Protein AF-A0A3B9IV50-F1 (afdb_monomer_lite)

Structure (mmCIF, N/CA/C/O backbone):
data_AF-A0A3B9IV50-F1
#
_entry.id   AF-A0A3B9IV50-F1
#
loop_
_atom_site.group_PDB
_atom_site.id
_atom_site.type_symbol
_atom_site.label_atom_id
_atom_site.label_alt_id
_atom_site.label_comp_id
_atom_site.label_asym_id
_atom_site.label_entity_id
_atom_site.label_seq_id
_atom_site.pdbx_PDB_ins_code
_atom_site.Cartn_x
_atom_site.Cartn_y
_atom_site.Cartn_z
_atom_site.occupancy
_atom_site.B_iso_or_equiv
_atom_site.auth_seq_id
_atom_site.auth_comp_id
_atom_site.auth_asym_id
_atom_site.auth_atom_id
_atom_site.pdbx_PDB_model_num
ATOM 1 N N . GLY A 1 1 ? 11.860 -11.807 -26.710 1.00 41.50 1 GLY A N 1
ATOM 2 C CA . GLY A 1 1 ? 11.569 -11.396 -25.329 1.00 41.50 1 GLY A CA 1
ATOM 3 C C . GLY A 1 1 ? 10.093 -11.139 -25.247 1.00 41.50 1 GLY A C 1
ATOM 4 O O . GLY A 1 1 ? 9.613 -10.292 -25.990 1.00 41.50 1 GLY A O 1
ATOM 5 N N . LEU A 1 2 ? 9.369 -11.946 -24.477 1.00 54.12 2 LEU A N 1
ATOM 6 C CA . LEU A 1 2 ? 7.942 -11.738 -24.267 1.00 54.12 2 LEU A CA 1
ATOM 7 C C . LEU A 1 2 ? 7.801 -10.367 -23.597 1.00 54.12 2 LEU A C 1
ATOM 9 O O . LEU A 1 2 ? 8.344 -10.170 -22.514 1.00 54.12 2 LEU A O 1
ATOM 13 N N . ARG A 1 3 ? 7.175 -9.398 -24.271 1.00 55.88 3 ARG A N 1
ATOM 14 C CA . ARG A 1 3 ? 6.749 -8.191 -23.564 1.00 55.88 3 ARG A CA 1
ATOM 15 C C . ARG A 1 3 ? 5.708 -8.635 -22.529 1.00 55.88 3 ARG A C 1
ATOM 17 O O . ARG A 1 3 ? 4.867 -9.458 -22.907 1.00 55.88 3 ARG A O 1
ATOM 24 N N . PRO A 1 4 ? 5.776 -8.144 -21.279 1.00 54.38 4 PRO A N 1
ATOM 25 C CA . PRO A 1 4 ? 4.699 -8.308 -20.310 1.00 54.38 4 PRO A CA 1
ATOM 26 C C . PRO A 1 4 ? 3.364 -8.046 -21.002 1.00 54.38 4 PRO A C 1
ATOM 28 O O . PRO A 1 4 ? 3.247 -7.058 -21.732 1.00 54.38 4 PRO A O 1
ATOM 31 N N . ARG A 1 5 ? 2.389 -8.951 -20.856 1.00 59.84 5 ARG A N 1
ATOM 32 C CA . ARG A 1 5 ? 1.014 -8.629 -21.267 1.00 59.84 5 ARG A CA 1
ATOM 33 C C . ARG A 1 5 ? 0.573 -7.438 -20.422 1.00 59.84 5 ARG A C 1
ATOM 35 O O . ARG A 1 5 ? 0.995 -7.342 -19.275 1.00 59.84 5 ARG A O 1
ATOM 42 N N . ASP A 1 6 ? -0.226 -6.532 -20.974 1.00 50.81 6 ASP A N 1
ATOM 43 C CA . ASP A 1 6 ? -0.625 -5.294 -20.285 1.00 50.81 6 ASP A CA 1
ATOM 44 C C . ASP A 1 6 ? -1.278 -5.570 -18.904 1.00 50.81 6 ASP A C 1
ATOM 46 O O . ASP A 1 6 ? -1.209 -4.747 -17.997 1.00 50.81 6 ASP A O 1
ATOM 50 N N . ASP A 1 7 ? -1.791 -6.784 -18.701 1.00 48.53 7 ASP A N 1
ATOM 51 C CA . ASP A 1 7 ? -2.321 -7.357 -17.461 1.00 48.53 7 ASP A CA 1
ATOM 52 C C . ASP A 1 7 ? -1.259 -7.584 -16.346 1.00 48.53 7 ASP A C 1
ATOM 54 O O . ASP A 1 7 ? -1.598 -7.638 -15.165 1.00 48.53 7 ASP A O 1
ATOM 58 N N . GLU A 1 8 ? 0.039 -7.678 -16.667 1.00 47.31 8 GLU A N 1
ATOM 59 C CA . GLU A 1 8 ? 1.141 -7.743 -15.682 1.00 47.31 8 GLU A CA 1
ATOM 60 C C . GLU A 1 8 ? 1.465 -6.373 -15.062 1.00 47.31 8 GLU A C 1
ATOM 62 O O . GLU A 1 8 ? 2.100 -6.313 -14.005 1.00 47.31 8 GLU A O 1
ATOM 67 N N . ALA A 1 9 ? 0.985 -5.271 -15.653 1.00 47.97 9 ALA A N 1
ATOM 68 C CA . ALA A 1 9 ? 1.063 -3.944 -15.040 1.00 47.97 9 ALA A CA 1
ATOM 69 C C . ALA A 1 9 ? 0.190 -3.83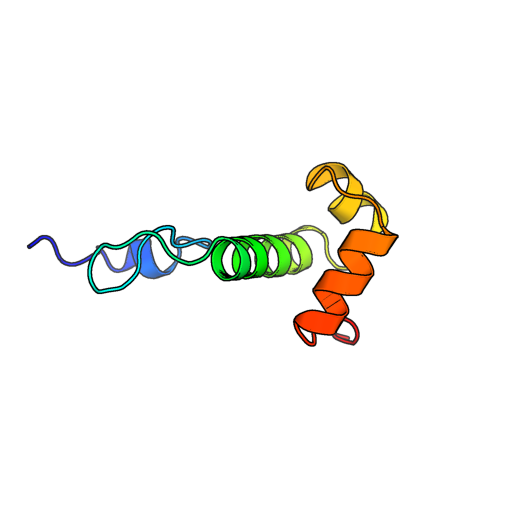3 -13.771 1.00 47.97 9 ALA A C 1
ATOM 71 O O . ALA A 1 9 ? 0.399 -2.934 -12.955 1.00 47.97 9 ALA A O 1
ATOM 72 N N . GLU A 1 10 ? -0.743 -4.772 -13.574 1.00 51.66 10 GLU A N 1
ATOM 73 C CA . GLU A 1 10 ? -1.575 -4.899 -12.375 1.00 51.66 10 GLU A CA 1
ATOM 74 C C . GLU A 1 10 ? -1.035 -5.895 -11.336 1.00 51.66 10 GLU A C 1
ATOM 76 O O . GLU A 1 10 ? -1.645 -6.041 -10.274 1.00 51.66 10 GLU A O 1
ATOM 81 N N . ALA A 1 11 ? 0.111 -6.554 -11.561 1.00 55.94 11 ALA A N 1
ATOM 82 C CA . ALA A 1 11 ? 0.719 -7.382 -10.521 1.00 55.94 11 ALA A CA 1
ATOM 83 C C . ALA A 1 11 ? 1.170 -6.471 -9.358 1.00 55.94 11 ALA A C 1
ATOM 85 O O . ALA A 1 11 ? 2.124 -5.704 -9.512 1.00 55.94 11 ALA A O 1
ATOM 86 N N . PRO A 1 12 ? 0.523 -6.520 -8.175 1.00 67.88 12 PRO A N 1
ATOM 87 C CA . PRO A 1 12 ? 0.681 -5.474 -7.165 1.00 67.88 12 PRO A CA 1
ATOM 88 C C . PRO A 1 12 ? 2.067 -5.471 -6.507 1.00 67.88 12 PRO A C 1
ATOM 90 O O . PRO A 1 12 ? 2.382 -4.537 -5.771 1.00 67.88 12 PRO A O 1
ATOM 93 N N . ILE A 1 13 ? 2.872 -6.513 -6.741 1.00 87.56 13 ILE A N 1
ATOM 94 C CA . ILE A 1 13 ? 4.220 -6.687 -6.205 1.00 87.56 13 ILE A CA 1
ATOM 95 C C . ILE A 1 13 ? 5.102 -7.276 -7.313 1.00 87.56 13 ILE A C 1
ATOM 97 O O . ILE A 1 13 ? 4.923 -8.428 -7.709 1.00 87.56 13 ILE A O 1
ATOM 101 N N . ARG A 1 14 ? 6.078 -6.502 -7.801 1.00 90.25 14 ARG A N 1
ATOM 102 C CA . ARG A 1 14 ? 7.070 -6.969 -8.786 1.00 90.25 14 ARG A CA 1
ATOM 103 C C . ARG A 1 14 ? 8.311 -7.486 -8.064 1.00 90.25 14 ARG A C 1
ATOM 105 O O . ARG A 1 14 ? 8.904 -6.746 -7.286 1.00 90.25 14 ARG A O 1
ATOM 112 N N . ALA A 1 15 ? 8.713 -8.732 -8.315 1.00 91.31 15 ALA A N 1
ATOM 113 C CA . ALA A 1 15 ? 9.898 -9.325 -7.680 1.00 91.31 15 ALA A CA 1
ATOM 114 C C . ALA A 1 15 ? 11.214 -8.969 -8.393 1.00 91.31 15 ALA A C 1
ATOM 116 O O . ALA A 1 15 ? 12.262 -8.909 -7.753 1.00 91.31 15 ALA A O 1
ATOM 117 N N . PHE A 1 16 ? 11.150 -8.722 -9.703 1.00 93.69 16 PHE A N 1
ATOM 118 C CA . PHE A 1 16 ? 12.307 -8.429 -10.544 1.00 93.69 16 PHE A CA 1
ATOM 119 C C . PHE A 1 16 ? 12.276 -6.983 -11.049 1.00 93.69 16 PHE A C 1
ATOM 121 O O . PHE A 1 16 ? 11.197 -6.408 -11.219 1.00 93.69 16 PHE A O 1
ATOM 128 N N . ASP A 1 17 ? 13.454 -6.401 -11.263 1.00 90.19 17 ASP A N 1
ATOM 129 C CA . ASP A 1 17 ? 13.630 -5.115 -11.935 1.00 90.19 17 ASP A CA 1
ATOM 130 C C . ASP A 1 17 ? 13.598 -5.267 -13.470 1.00 90.19 17 ASP A C 1
ATOM 132 O O . ASP A 1 17 ? 13.441 -6.365 -14.009 1.00 90.19 17 ASP A O 1
ATOM 136 N N . GLU A 1 18 ? 13.739 -4.154 -14.193 1.00 89.25 18 GLU A N 1
ATOM 137 C CA . GLU A 1 18 ? 13.710 -4.141 -15.665 1.00 89.25 18 GLU A CA 1
ATOM 138 C C . GLU A 1 18 ? 14.907 -4.867 -16.305 1.00 89.25 18 GLU A C 1
ATOM 140 O O . GLU A 1 18 ? 14.832 -5.277 -17.463 1.00 89.25 18 GLU A O 1
ATOM 145 N N . ALA A 1 19 ? 15.994 -5.059 -15.553 1.00 93.44 19 ALA A N 1
ATOM 146 C CA . ALA A 1 19 ? 17.170 -5.812 -15.975 1.00 93.44 19 ALA A CA 1
ATOM 147 C C . ALA A 1 19 ? 17.058 -7.317 -15.658 1.00 93.44 19 ALA A C 1
ATOM 149 O O . ALA A 1 19 ? 17.909 -8.097 -16.087 1.00 93.44 19 ALA A O 1
ATOM 150 N N . GLY A 1 20 ? 16.010 -7.739 -14.943 1.00 92.69 20 GLY A N 1
ATOM 151 C CA . GLY A 1 20 ? 15.780 -9.124 -14.540 1.00 92.69 20 GLY A CA 1
ATOM 152 C C . GLY A 1 20 ? 16.475 -9.529 -13.236 1.00 92.69 20 GLY A C 1
ATOM 153 O O . GLY A 1 20 ? 16.533 -10.723 -12.936 1.00 92.69 20 GLY A O 1
ATOM 154 N N . HIS A 1 21 ? 16.988 -8.584 -12.445 1.00 94.62 21 HIS A N 1
ATOM 155 C CA . HIS A 1 21 ? 17.532 -8.867 -11.115 1.00 94.62 21 HIS A CA 1
ATOM 156 C C . HIS A 1 21 ? 16.447 -8.813 -10.043 1.00 94.62 21 HIS A C 1
ATOM 158 O O . HIS A 1 21 ? 15.441 -8.123 -10.188 1.00 94.62 21 HIS A O 1
ATOM 164 N N . ILE A 1 22 ? 16.659 -9.531 -8.937 1.00 95.25 22 ILE A N 1
ATOM 165 C CA . ILE A 1 22 ? 15.775 -9.454 -7.770 1.00 95.25 22 ILE A CA 1
ATOM 166 C C . ILE A 1 22 ? 15.844 -8.043 -7.187 1.00 95.25 22 ILE A C 1
ATOM 168 O O . ILE A 1 22 ? 16.928 -7.553 -6.864 1.00 95.25 22 ILE A O 1
ATOM 172 N N . ARG A 1 23 ? 14.678 -7.413 -7.024 1.00 96.31 23 ARG A N 1
ATOM 173 C CA . ARG A 1 23 ? 14.578 -6.105 -6.377 1.00 96.31 23 ARG A CA 1
ATOM 174 C C . ARG A 1 23 ? 15.003 -6.193 -4.911 1.00 96.31 23 ARG A C 1
ATOM 176 O O . ARG A 1 23 ? 14.788 -7.230 -4.274 1.00 96.31 23 ARG A O 1
ATOM 183 N N . PRO A 1 24 ? 15.550 -5.108 -4.342 1.00 96.62 24 PRO A N 1
ATOM 184 C CA . PRO A 1 24 ? 15.817 -5.041 -2.915 1.00 96.62 24 PRO A CA 1
ATOM 185 C C . PRO A 1 24 ? 14.583 -5.436 -2.099 1.00 96.62 24 PRO A C 1
ATOM 187 O O . PRO A 1 24 ? 13.459 -5.024 -2.398 1.00 96.62 24 PRO A O 1
ATOM 190 N N . LEU A 1 25 ? 14.791 -6.228 -1.044 1.00 94.62 25 LEU A N 1
ATOM 191 C CA . LEU A 1 25 ? 13.695 -6.722 -0.206 1.00 94.62 25 LEU A CA 1
ATOM 192 C C . LEU A 1 25 ? 12.862 -5.571 0.376 1.00 94.62 25 LEU A C 1
ATOM 194 O O . LEU A 1 25 ? 11.649 -5.699 0.493 1.00 94.62 25 LEU A O 1
ATOM 198 N N . GLU A 1 26 ? 13.500 -4.445 0.690 1.00 94.38 26 GLU A N 1
ATOM 199 C CA . GLU A 1 26 ? 12.839 -3.226 1.167 1.00 94.38 26 GLU A CA 1
ATOM 200 C C . GLU A 1 26 ? 11.829 -2.650 0.164 1.00 94.38 26 GLU A C 1
ATOM 202 O O . GLU A 1 26 ? 10.757 -2.196 0.560 1.00 94.38 26 GLU A O 1
ATOM 207 N N . GLU A 1 27 ? 12.104 -2.730 -1.138 1.00 94.38 27 GLU A N 1
ATOM 208 C CA . GLU A 1 27 ? 11.178 -2.250 -2.160 1.00 94.38 27 GLU A CA 1
ATOM 209 C C . GLU A 1 27 ? 9.988 -3.196 -2.347 1.00 94.38 27 GLU A C 1
ATOM 211 O O . GLU A 1 27 ? 8.846 -2.753 -2.486 1.00 94.38 27 GLU A O 1
ATOM 216 N N . ILE A 1 28 ? 10.251 -4.505 -2.322 1.00 95.38 28 ILE A N 1
ATOM 217 C CA . ILE A 1 28 ? 9.209 -5.538 -2.376 1.00 95.38 28 ILE A CA 1
ATOM 218 C C . ILE A 1 28 ? 8.306 -5.421 -1.140 1.00 95.38 28 ILE A C 1
ATOM 220 O O . ILE A 1 28 ? 7.080 -5.490 -1.237 1.00 95.38 28 ILE A O 1
ATOM 224 N N . GLU A 1 29 ? 8.902 -5.195 0.029 1.00 95.00 29 GLU A N 1
ATOM 225 C CA . GLU A 1 29 ? 8.181 -4.965 1.275 1.00 95.00 29 GLU A CA 1
ATOM 226 C C . GLU A 1 29 ? 7.325 -3.691 1.213 1.00 95.00 29 GLU A C 1
ATOM 228 O O . GLU A 1 29 ? 6.175 -3.705 1.659 1.00 95.00 29 GLU A O 1
ATOM 233 N N . ALA A 1 30 ? 7.829 -2.611 0.611 1.00 94.44 30 ALA A N 1
ATOM 234 C CA . ALA A 1 30 ? 7.061 -1.386 0.408 1.00 94.44 30 ALA A CA 1
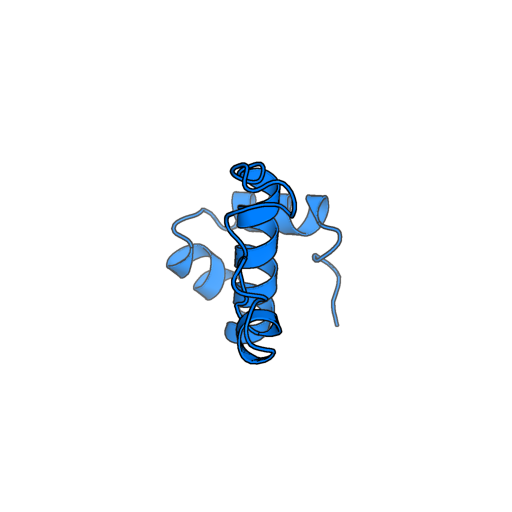ATOM 235 C C . ALA A 1 30 ? 5.804 -1.626 -0.447 1.00 94.44 30 ALA A C 1
ATOM 237 O O . ALA A 1 30 ? 4.725 -1.126 -0.117 1.00 94.44 30 ALA A O 1
ATOM 238 N N . ASP A 1 31 ? 5.911 -2.426 -1.509 1.00 94.50 31 ASP A N 1
ATOM 239 C CA . ASP A 1 31 ? 4.771 -2.787 -2.359 1.00 94.50 31 ASP A CA 1
ATOM 240 C C . ASP A 1 31 ? 3.727 -3.605 -1.587 1.00 94.50 31 ASP A C 1
ATOM 242 O O . ASP A 1 31 ? 2.529 -3.299 -1.639 1.00 94.50 31 ASP A O 1
ATOM 246 N N . ILE A 1 32 ? 4.180 -4.574 -0.783 1.00 93.81 32 ILE A N 1
ATOM 247 C CA . ILE A 1 32 ? 3.320 -5.362 0.111 1.00 93.81 32 ILE A CA 1
ATOM 248 C C . ILE A 1 32 ? 2.573 -4.449 1.094 1.00 93.81 32 ILE A C 1
ATOM 250 O O . ILE A 1 32 ? 1.363 -4.602 1.278 1.00 93.81 32 ILE A O 1
ATOM 254 N N . ILE A 1 33 ? 3.258 -3.480 1.707 1.00 93.06 33 ILE A N 1
ATOM 255 C CA . ILE A 1 33 ? 2.660 -2.557 2.684 1.00 93.06 33 ILE A CA 1
ATOM 256 C C . ILE A 1 33 ? 1.628 -1.639 2.024 1.00 93.06 33 ILE A C 1
ATOM 258 O O . ILE A 1 33 ? 0.525 -1.485 2.553 1.00 93.06 33 ILE A O 1
ATOM 262 N N . ARG A 1 34 ? 1.928 -1.075 0.847 1.00 91.50 34 ARG A N 1
ATOM 263 C CA . ARG A 1 34 ? 0.971 -0.249 0.088 1.00 91.50 34 ARG A CA 1
ATOM 264 C C . ARG A 1 34 ? -0.267 -1.044 -0.315 1.00 91.50 34 ARG A C 1
ATOM 266 O O . ARG A 1 34 ? -1.385 -0.541 -0.211 1.00 91.50 34 ARG A O 1
ATOM 273 N N . MET A 1 35 ? -0.089 -2.291 -0.748 1.00 90.94 35 MET A N 1
ATOM 274 C CA . MET A 1 35 ? -1.206 -3.180 -1.064 1.00 90.94 35 MET A CA 1
ATOM 275 C C . MET A 1 35 ? -2.046 -3.490 0.180 1.00 90.94 35 MET A C 1
ATOM 277 O O . MET A 1 35 ? -3.275 -3.417 0.132 1.00 90.94 35 MET A O 1
ATOM 281 N N . ALA A 1 36 ? -1.398 -3.785 1.308 1.00 91.75 36 ALA A N 1
ATOM 282 C CA . ALA A 1 36 ? -2.077 -4.073 2.563 1.00 91.75 36 ALA A CA 1
ATOM 283 C C . ALA A 1 36 ? -2.889 -2.866 3.069 1.00 91.75 36 ALA A C 1
ATOM 285 O O . ALA A 1 36 ? -4.031 -3.043 3.490 1.00 91.75 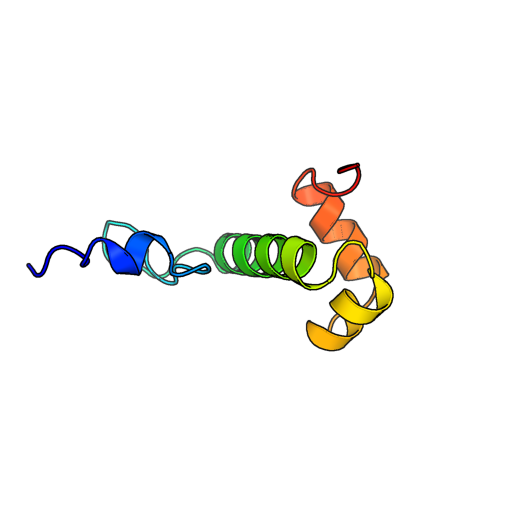36 ALA A O 1
ATOM 286 N N . LEU A 1 37 ? -2.371 -1.638 2.956 1.00 89.12 37 LEU A N 1
ATOM 287 C CA . LEU A 1 37 ? -3.118 -0.419 3.293 1.00 89.12 37 LEU A CA 1
ATOM 288 C C . LEU A 1 37 ? -4.434 -0.312 2.512 1.00 89.12 37 LEU A C 1
ATOM 290 O O . LEU A 1 37 ? -5.490 -0.116 3.120 1.00 89.12 37 LEU A O 1
ATOM 294 N N . ARG A 1 38 ? -4.387 -0.516 1.185 1.00 87.62 38 ARG A N 1
ATOM 295 C CA . ARG A 1 38 ? -5.586 -0.507 0.326 1.00 87.62 38 ARG A CA 1
ATOM 296 C C . ARG A 1 38 ? -6.580 -1.600 0.724 1.00 87.62 38 ARG A C 1
ATOM 298 O O . ARG A 1 38 ? -7.779 -1.342 0.814 1.00 87.62 38 ARG A O 1
ATOM 305 N N . GLN A 1 39 ? -6.085 -2.807 1.001 1.00 88.00 39 GLN A N 1
ATOM 306 C CA . GLN A 1 39 ? -6.916 -3.966 1.334 1.00 88.00 39 GLN A CA 1
ATOM 307 C C . GLN A 1 39 ? -7.584 -3.845 2.712 1.00 88.00 39 GLN A C 1
ATOM 309 O O . GLN A 1 39 ? -8.748 -4.212 2.876 1.00 88.00 39 GLN A O 1
ATOM 314 N N . TYR A 1 40 ? -6.855 -3.352 3.715 1.00 88.44 40 TYR A N 1
ATOM 315 C CA . TYR A 1 40 ? -7.307 -3.328 5.108 1.00 88.44 40 TYR A CA 1
ATOM 316 C C . TYR A 1 40 ? -7.913 -1.985 5.541 1.00 88.44 40 TYR A C 1
ATOM 318 O O . TYR A 1 40 ? -8.400 -1.903 6.670 1.00 88.44 40 TYR A O 1
ATOM 326 N N . ARG A 1 41 ? -7.938 -0.964 4.666 1.00 81.69 41 ARG A N 1
ATOM 327 C CA . ARG A 1 41 ? -8.667 0.312 4.841 1.00 81.69 41 ARG A CA 1
ATOM 328 C C . ARG A 1 41 ? -8.441 0.960 6.217 1.00 81.69 41 ARG 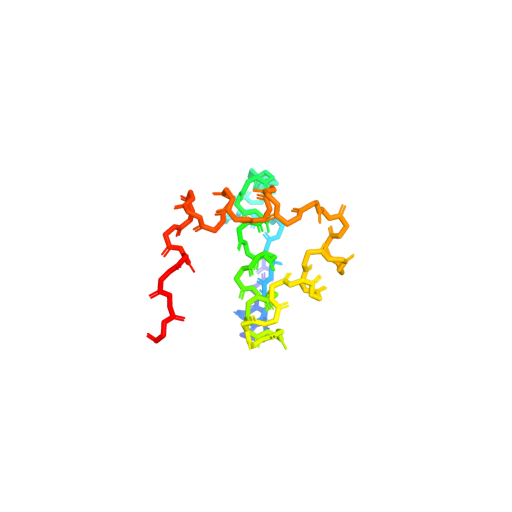A C 1
ATOM 330 O O . ARG A 1 41 ? -9.385 1.192 6.966 1.00 81.69 41 ARG A O 1
ATOM 337 N N . GLY A 1 42 ? -7.179 1.145 6.605 1.00 73.38 42 GLY A N 1
ATOM 338 C CA . GLY A 1 42 ? -6.817 1.775 7.885 1.00 73.38 42 GLY A CA 1
ATOM 339 C C . GLY A 1 42 ? -6.921 0.873 9.126 1.00 73.38 42 GLY A C 1
ATOM 340 O O . GLY A 1 42 ? -6.590 1.301 10.231 1.00 73.38 42 GLY A O 1
ATOM 341 N N . ARG A 1 43 ? -7.304 -0.408 8.995 1.00 90.62 43 ARG A N 1
ATOM 342 C CA . ARG A 1 43 ? -7.309 -1.374 10.114 1.00 90.62 43 ARG A CA 1
ATOM 343 C C . ARG A 1 43 ? -5.892 -1.857 10.448 1.00 90.62 43 ARG A C 1
ATOM 345 O O . ARG A 1 43 ? -5.545 -3.014 10.212 1.00 90.62 43 ARG A O 1
ATOM 352 N N . VAL A 1 44 ? -5.077 -0.985 11.047 1.00 89.31 44 VAL A N 1
ATOM 353 C CA . VAL A 1 44 ? -3.642 -1.222 11.317 1.00 89.31 44 VAL A CA 1
ATOM 354 C C . VAL A 1 44 ? -3.382 -2.499 12.123 1.00 89.31 44 VAL A C 1
ATOM 356 O O . VAL A 1 44 ? -2.476 -3.260 11.793 1.00 89.31 44 VAL A O 1
ATOM 359 N N . SER A 1 45 ? -4.185 -2.782 13.152 1.00 93.62 45 SER A N 1
ATOM 360 C CA . SER A 1 45 ? -4.022 -4.002 13.959 1.00 93.62 45 SER A CA 1
ATOM 361 C C . SER A 1 45 ? -4.255 -5.286 13.152 1.00 93.62 45 SER A C 1
ATOM 363 O O . SER A 1 45 ? -3.542 -6.267 13.352 1.00 93.62 45 SER A O 1
ATOM 365 N N . GLU A 1 46 ? -5.222 -5.281 12.226 1.00 95.31 46 GLU A N 1
ATOM 366 C CA . GLU A 1 46 ? -5.485 -6.430 11.350 1.00 95.31 46 GLU A CA 1
ATOM 367 C C . GLU A 1 46 ? -4.368 -6.592 10.320 1.00 95.31 46 GLU A C 1
ATOM 369 O O . GLU A 1 46 ? -3.869 -7.697 10.121 1.00 95.31 46 GLU A O 1
ATOM 374 N N . MET A 1 47 ? -3.930 -5.480 9.729 1.00 95.19 47 MET A N 1
ATOM 375 C CA . MET A 1 47 ? -2.815 -5.445 8.790 1.00 95.19 47 MET A CA 1
ATOM 376 C C . MET A 1 47 ? -1.530 -6.002 9.419 1.00 95.19 47 MET A C 1
ATOM 378 O O . MET A 1 47 ? -0.925 -6.906 8.855 1.00 95.19 47 MET A O 1
ATOM 382 N N . ALA A 1 48 ? -1.155 -5.543 10.618 1.00 96.12 48 ALA A N 1
ATOM 383 C CA . ALA A 1 48 ? 0.022 -6.029 11.345 1.00 96.12 48 ALA A CA 1
ATOM 384 C C . ALA A 1 48 ? -0.033 -7.546 11.580 1.00 96.12 48 ALA A C 1
ATOM 386 O O . ALA A 1 48 ? 0.914 -8.265 11.265 1.00 96.12 48 ALA A O 1
ATOM 387 N N . ARG A 1 49 ? -1.183 -8.041 12.059 1.00 96.50 49 ARG A N 1
ATOM 388 C CA . ARG A 1 49 ? -1.411 -9.470 12.299 1.00 96.50 49 ARG A CA 1
ATOM 389 C C . ARG A 1 49 ? -1.258 -10.294 11.021 1.00 96.50 49 ARG A C 1
ATOM 391 O O . ARG A 1 49 ? -0.636 -11.348 11.054 1.00 96.50 49 ARG A O 1
ATOM 398 N N . ARG A 1 50 ? -1.821 -9.823 9.905 1.00 95.69 50 ARG A N 1
ATOM 399 C CA . ARG A 1 50 ? -1.795 -10.525 8.611 1.00 95.69 50 ARG A CA 1
ATOM 400 C C . ARG A 1 50 ? -0.423 -10.505 7.952 1.00 95.69 50 ARG A C 1
ATOM 402 O O . ARG A 1 50 ? -0.060 -11.479 7.308 1.00 95.69 50 ARG A O 1
ATOM 409 N N . LEU A 1 51 ? 0.332 -9.428 8.150 1.00 94.56 51 LEU A N 1
ATOM 410 C CA . LEU A 1 51 ? 1.719 -9.315 7.704 1.00 94.56 51 LEU A CA 1
ATOM 411 C C . LEU A 1 51 ? 2.707 -10.054 8.624 1.00 94.56 51 LEU A C 1
ATOM 413 O O . LEU A 1 51 ? 3.887 -10.128 8.303 1.00 94.56 51 LEU A O 1
ATOM 417 N N . GLY A 1 52 ? 2.257 -10.587 9.765 1.00 97.00 52 GLY A N 1
ATOM 418 C CA . GLY A 1 52 ? 3.117 -11.318 10.699 1.00 97.00 52 GLY A CA 1
ATOM 419 C C . GLY A 1 52 ? 4.125 -10.434 11.441 1.00 97.00 52 GLY A C 1
ATOM 420 O O . GLY A 1 52 ? 5.129 -10.938 11.936 1.00 97.00 52 GLY A O 1
ATOM 421 N N . ILE A 1 53 ? 3.871 -9.124 11.538 1.00 96.81 53 ILE A N 1
ATOM 422 C CA . ILE A 1 53 ? 4.760 -8.163 12.202 1.00 96.81 53 ILE A CA 1
ATOM 423 C C . ILE A 1 53 ? 4.053 -7.426 13.341 1.00 96.81 53 ILE A C 1
ATOM 425 O O . ILE A 1 53 ? 2.835 -7.264 13.365 1.0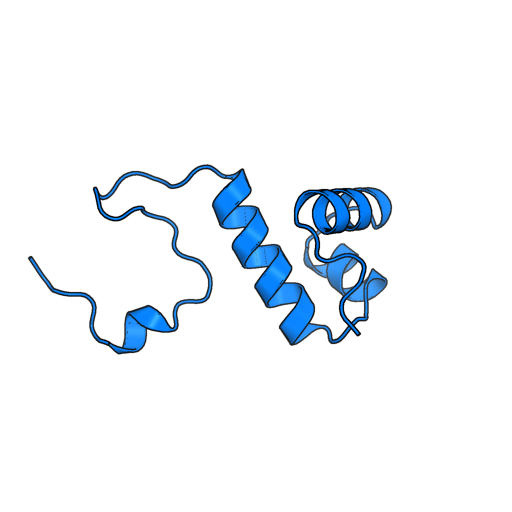0 96.81 53 ILE A O 1
ATOM 429 N N . GLY A 1 54 ? 4.832 -6.938 14.308 1.00 97.19 54 GLY A N 1
ATOM 430 C CA . GLY A 1 54 ? 4.307 -6.106 15.390 1.00 97.19 54 GLY A CA 1
ATOM 431 C C . GLY A 1 54 ? 3.768 -4.763 14.882 1.00 97.19 54 GLY A C 1
ATOM 432 O O . GLY A 1 54 ? 4.294 -4.193 13.926 1.00 97.19 54 GLY A O 1
ATOM 433 N N . ARG A 1 55 ? 2.760 -4.205 15.570 1.00 95.69 55 ARG A N 1
ATOM 434 C CA . ARG A 1 55 ? 2.202 -2.873 15.249 1.00 95.69 55 ARG A CA 1
ATOM 435 C C . ARG A 1 55 ? 3.269 -1.776 15.256 1.00 95.69 55 ARG A C 1
ATOM 437 O O . ARG A 1 55 ? 3.260 -0.928 14.377 1.00 95.69 55 ARG A O 1
ATOM 444 N N . SER A 1 56 ? 4.207 -1.808 16.206 1.00 96.69 56 SER A N 1
ATOM 445 C CA . SER A 1 56 ? 5.324 -0.853 16.272 1.00 96.69 56 SER A CA 1
ATOM 446 C C . SER A 1 56 ? 6.237 -0.934 15.045 1.00 96.69 56 SER A C 1
ATOM 448 O O . SER A 1 56 ? 6.633 0.101 14.512 1.00 96.69 56 SER A O 1
ATOM 450 N N . THR A 1 57 ? 6.526 -2.147 14.561 1.00 96.75 57 THR A N 1
ATOM 451 C CA . THR A 1 57 ? 7.281 -2.367 13.319 1.00 96.75 57 THR A CA 1
ATOM 452 C C . THR A 1 57 ? 6.507 -1.841 12.115 1.00 96.75 57 THR A C 1
ATOM 454 O O . THR A 1 57 ? 7.087 -1.138 11.295 1.00 96.75 57 THR A O 1
ATOM 457 N N . LEU A 1 58 ? 5.202 -2.110 12.035 1.00 95.56 58 LEU A N 1
ATOM 458 C CA . LEU A 1 58 ? 4.364 -1.597 10.955 1.00 95.56 58 LEU A CA 1
ATOM 459 C C . LEU A 1 58 ? 4.315 -0.063 10.946 1.00 95.56 58 LEU A C 1
ATOM 461 O O . LEU A 1 58 ? 4.547 0.531 9.904 1.00 95.56 58 LEU A O 1
ATOM 465 N N . TYR A 1 59 ? 4.111 0.589 12.095 1.00 94.56 59 TYR A N 1
ATOM 466 C CA . TYR A 1 59 ? 4.127 2.055 12.183 1.00 94.56 59 TYR A CA 1
ATOM 467 C C . TYR A 1 59 ? 5.470 2.669 11.787 1.00 94.56 59 TYR A C 1
ATOM 469 O O . TYR A 1 59 ? 5.487 3.720 11.154 1.00 94.56 59 TYR A O 1
ATOM 477 N N . ARG A 1 60 ? 6.594 2.034 12.148 1.00 95.75 60 ARG A N 1
ATOM 478 C CA . ARG A 1 60 ? 7.919 2.492 11.710 1.00 95.75 60 ARG A CA 1
ATOM 479 C C . ARG A 1 60 ? 8.028 2.442 10.186 1.00 95.75 60 ARG A C 1
ATOM 481 O O . ARG A 1 60 ? 8.330 3.459 9.587 1.00 95.75 60 ARG A O 1
ATOM 488 N N . LYS A 1 61 ? 7.666 1.313 9.572 1.00 95.12 61 LYS A N 1
ATOM 489 C CA . LYS A 1 61 ? 7.696 1.164 8.111 1.00 95.12 61 LYS A CA 1
ATOM 490 C C . LYS A 1 61 ? 6.751 2.136 7.401 1.00 95.12 61 LYS A C 1
ATOM 492 O O . LYS A 1 61 ? 7.111 2.677 6.369 1.00 95.12 61 LYS A O 1
ATOM 497 N N . LEU A 1 62 ? 5.563 2.395 7.954 1.00 93.81 62 LEU A N 1
ATOM 498 C CA . LEU A 1 62 ? 4.647 3.398 7.400 1.00 93.81 62 LEU A CA 1
ATOM 499 C C . LEU A 1 62 ? 5.269 4.799 7.410 1.00 93.81 62 LEU A C 1
ATOM 501 O O . LEU A 1 62 ? 5.186 5.479 6.396 1.00 93.81 62 LEU A O 1
ATOM 505 N N . ARG A 1 63 ? 5.938 5.197 8.500 1.00 94.12 63 ARG A N 1
ATOM 506 C CA . ARG A 1 63 ? 6.677 6.469 8.563 1.00 94.12 63 ARG A CA 1
ATOM 507 C C . ARG A 1 63 ? 7.822 6.533 7.563 1.00 94.12 63 ARG A C 1
ATOM 509 O O . ARG A 1 63 ? 7.930 7.514 6.840 1.00 94.12 63 ARG A O 1
ATOM 516 N N . ASP A 1 64 ? 8.636 5.482 7.499 1.00 94.69 64 ASP A N 1
ATOM 517 C CA . ASP A 1 64 ? 9.784 5.411 6.585 1.00 94.69 64 ASP A CA 1
ATOM 518 C C . ASP A 1 64 ? 9.336 5.515 5.112 1.00 94.69 64 ASP A C 1
ATOM 520 O O . ASP A 1 64 ? 10.066 6.025 4.267 1.00 94.69 64 ASP A O 1
ATOM 524 N N . LEU A 1 65 ? 8.108 5.075 4.812 1.00 92.44 65 LEU A N 1
ATOM 525 C CA . LEU A 1 65 ? 7.487 5.152 3.488 1.00 92.44 65 LEU A CA 1
ATOM 526 C C . LEU A 1 65 ? 6.656 6.429 3.248 1.00 92.44 65 LEU A C 1
ATOM 528 O O . LEU A 1 65 ? 6.131 6.587 2.145 1.00 92.44 65 LEU A O 1
ATOM 532 N 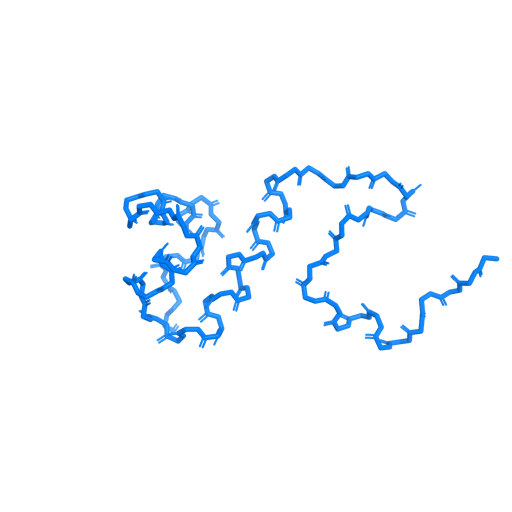N . GLY A 1 66 ? 6.493 7.307 4.244 1.00 91.75 66 GLY A N 1
ATOM 533 C CA . GLY A 1 66 ? 5.624 8.491 4.159 1.00 91.75 66 GLY A CA 1
ATOM 534 C C . GLY A 1 66 ? 4.126 8.167 4.044 1.00 91.75 66 GLY A C 1
ATOM 535 O O . GLY A 1 66 ? 3.380 8.893 3.394 1.00 91.75 66 GLY A O 1
ATOM 536 N N . LEU A 1 67 ? 3.689 7.045 4.624 1.00 88.00 67 LEU A N 1
ATOM 537 C CA . LEU A 1 67 ? 2.327 6.499 4.532 1.00 88.00 67 LEU A CA 1
ATOM 538 C C . LEU A 1 67 ? 1.523 6.624 5.840 1.00 88.00 67 LEU A C 1
ATOM 540 O O . LEU A 1 67 ? 0.398 6.137 5.914 1.00 88.00 67 LEU A O 1
ATOM 544 N N . ASP A 1 68 ? 2.076 7.235 6.886 1.00 81.75 68 ASP A N 1
ATOM 545 C CA . ASP A 1 68 ? 1.467 7.345 8.219 1.00 81.75 68 ASP A CA 1
ATOM 546 C C . ASP A 1 68 ? 0.410 8.462 8.356 1.00 81.75 68 ASP A C 1
ATOM 548 O O . ASP A 1 68 ? -0.195 8.584 9.420 1.00 81.75 68 ASP A O 1
ATOM 552 N N . GLY A 1 69 ? 0.149 9.219 7.282 1.00 67.12 69 GLY A N 1
ATOM 553 C CA . GLY A 1 69 ? -0.795 10.346 7.242 1.00 67.12 69 GLY A CA 1
ATOM 554 C C . GLY A 1 69 ? -1.759 10.361 6.048 1.00 67.12 69 GLY A C 1
ATOM 555 O O . GLY A 1 69 ? -2.154 11.439 5.621 1.00 67.12 69 GLY A O 1
ATOM 556 N N . THR A 1 70 ? -2.115 9.202 5.481 1.00 54.25 70 THR A N 1
ATOM 557 C CA . THR A 1 70 ? -3.164 9.128 4.442 1.00 54.25 70 THR A CA 1
ATOM 558 C C . THR A 1 70 ? -4.556 9.025 5.076 1.00 54.25 70 THR A C 1
ATOM 560 O O . THR A 1 70 ? -5.016 7.928 5.392 1.00 54.25 70 THR A O 1
ATOM 563 N N . ASP A 1 71 ? -5.180 10.190 5.268 1.00 46.81 71 ASP A N 1
ATOM 564 C CA . ASP A 1 71 ? -6.624 10.425 5.077 1.00 46.81 71 ASP A CA 1
ATOM 565 C C . ASP A 1 71 ? -6.824 11.017 3.669 1.00 46.81 71 ASP A C 1
ATOM 567 O O . ASP A 1 71 ? -5.962 11.833 3.256 1.00 46.81 71 ASP A O 1
#

Secondary structure (DSSP, 8-state):
-----GGGGG-SS--B-TTSPBPPHHHHHHHHHHHHHHHHTT-HHHHHHHHTS-HHHHHHHHHHTT-TT--

pLDDT: mean 84.39, std 16.7, range [41.5, 97.19]

Foldseek 3Di:
DDDPDPVVVPPLADQADPVGHGDDPLRSVLSLLVVLCVVCVPPLVVSCVVVVHDSVVSCVSCVVSVNNDDD

InterPro domains:
  IPR002197 DNA binding HTH domain, Fis-type [PF02954] (25-63)
  IPR002197 DNA binding HTH domain, Fis-type [PR01590] (31-48)
  IPR002197 DNA binding HTH domain, Fis-type [PR01590] (48-68)
  IPR009057 Homedomain-like superfamily [SSF46689] (15-68)

Sequence (71 aa):
GLRPRDDEAEAPIRAFDEAGHIRPLEEIEADIIRMALRQYRGRVSEMARRLGIGRSTLYRKLRDLGLDGTD

Organism: NCBI:txid171437

Radius of gyration: 14.06 Å; chains: 1; bounding box: 26×22×42 Å